Protein AF-A0A356IFC6-F1 (afdb_monomer)

Structure (mmCIF, N/CA/C/O backbone):
data_AF-A0A356IFC6-F1
#
_entry.id   AF-A0A356IFC6-F1
#
loop_
_atom_site.group_PDB
_atom_site.id
_atom_site.type_symbol
_atom_site.label_atom_id
_atom_site.label_alt_id
_atom_site.label_comp_id
_atom_site.label_asym_id
_atom_site.label_entity_id
_atom_site.label_seq_id
_atom_site.pdbx_PDB_ins_code
_atom_site.Cartn_x
_atom_site.Cartn_y
_atom_site.Cartn_z
_atom_site.occupancy
_atom_site.B_iso_or_equiv
_atom_site.auth_seq_id
_atom_site.auth_comp_id
_atom_site.auth_asym_id
_atom_site.auth_atom_id
_atom_site.pdbx_PDB_model_num
ATOM 1 N N . MET A 1 1 ? 46.144 -53.951 -34.931 1.00 40.25 1 MET A N 1
ATOM 2 C CA . MET A 1 1 ? 45.529 -54.025 -33.586 1.00 40.25 1 MET A CA 1
ATOM 3 C C . MET A 1 1 ? 44.036 -53.758 -33.754 1.00 40.25 1 MET A C 1
ATOM 5 O O . MET A 1 1 ? 43.696 -53.019 -34.668 1.00 40.25 1 MET A O 1
ATOM 9 N N . PHE A 1 2 ? 43.171 -54.417 -32.982 1.00 39.31 2 PHE A N 1
ATOM 10 C CA . PHE A 1 2 ? 41.707 -54.356 -33.126 1.00 39.31 2 PHE A CA 1
ATOM 11 C C . PHE A 1 2 ? 41.065 -53.197 -32.345 1.00 39.31 2 PHE A C 1
ATOM 13 O O . PHE A 1 2 ? 41.594 -52.801 -31.311 1.00 39.31 2 PHE A O 1
ATOM 20 N N . GLY A 1 3 ? 39.852 -52.816 -32.768 1.00 32.09 3 GLY A N 1
ATOM 21 C CA . GLY A 1 3 ? 38.806 -52.235 -31.911 1.00 32.09 3 GLY A CA 1
ATOM 22 C C . GLY A 1 3 ? 38.686 -50.704 -31.931 1.00 32.09 3 GLY A C 1
ATOM 23 O O . GLY A 1 3 ? 39.688 -50.011 -32.039 1.00 32.09 3 GLY A O 1
ATOM 24 N N . LEU A 1 4 ? 37.486 -50.123 -31.812 1.00 39.81 4 LEU A N 1
ATOM 25 C CA . LEU A 1 4 ? 36.128 -50.684 -31.944 1.00 39.81 4 LEU A CA 1
ATOM 26 C C . LEU A 1 4 ? 35.145 -49.529 -32.257 1.00 39.81 4 LEU A C 1
ATOM 28 O O . LEU A 1 4 ? 35.456 -48.372 -31.988 1.00 39.81 4 LEU A O 1
ATOM 32 N N . LEU A 1 5 ? 33.964 -49.833 -32.807 1.00 43.62 5 LEU A N 1
ATOM 33 C CA . LEU A 1 5 ? 32.870 -48.865 -32.974 1.00 43.62 5 LEU A CA 1
ATOM 34 C C . LEU A 1 5 ? 32.346 -48.344 -31.625 1.00 43.62 5 LEU A C 1
ATOM 36 O O . LEU A 1 5 ? 32.188 -49.124 -30.688 1.00 43.62 5 LEU A O 1
ATOM 40 N N . ALA A 1 6 ? 31.908 -47.083 -31.621 1.00 43.03 6 ALA A N 1
ATOM 41 C CA . ALA A 1 6 ? 30.734 -46.630 -30.872 1.00 43.03 6 ALA A CA 1
ATOM 42 C C . ALA A 1 6 ? 30.081 -45.430 -31.595 1.00 43.03 6 ALA A C 1
ATOM 44 O O . ALA A 1 6 ? 30.426 -44.274 -31.363 1.00 43.03 6 ALA A O 1
ATOM 45 N N . MET A 1 7 ? 29.158 -45.726 -32.513 1.00 43.69 7 MET A N 1
ATOM 46 C CA . MET A 1 7 ? 28.047 -44.827 -32.860 1.00 43.69 7 MET A CA 1
ATOM 47 C C . MET A 1 7 ? 26.848 -45.203 -31.969 1.00 43.69 7 MET A C 1
ATOM 49 O O . MET A 1 7 ? 26.799 -46.360 -31.554 1.00 43.69 7 MET A O 1
ATOM 53 N N . SER A 1 8 ? 25.932 -44.243 -31.752 1.00 42.94 8 SER A N 1
ATOM 54 C CA . SER A 1 8 ? 24.625 -44.278 -31.037 1.00 42.94 8 SER A CA 1
ATOM 55 C C . SER A 1 8 ? 24.595 -43.326 -29.829 1.00 42.94 8 SER A C 1
ATOM 57 O O . SER A 1 8 ? 25.584 -43.261 -29.111 1.00 42.94 8 SER A O 1
ATOM 59 N N . GLU A 1 9 ? 23.538 -42.577 -29.475 1.00 42.84 9 GLU A N 1
ATOM 60 C CA . GLU A 1 9 ? 22.202 -42.218 -30.030 1.00 42.84 9 GLU A CA 1
ATOM 61 C C . GLU A 1 9 ? 21.682 -41.034 -29.145 1.00 42.84 9 GLU A C 1
ATOM 63 O O . GLU A 1 9 ? 22.113 -40.938 -27.999 1.00 42.84 9 GLU A O 1
ATOM 68 N N . ALA A 1 10 ? 20.779 -40.103 -29.502 1.00 40.06 10 ALA A N 1
ATOM 69 C CA . ALA A 1 10 ? 20.127 -39.679 -30.754 1.00 40.06 10 ALA A CA 1
ATOM 70 C C . ALA A 1 10 ? 19.397 -38.310 -30.521 1.00 40.06 10 ALA A C 1
ATOM 72 O O . ALA A 1 10 ? 19.597 -37.693 -29.480 1.00 40.06 10 ALA A O 1
ATOM 73 N N . LEU A 1 11 ? 18.510 -37.899 -31.450 1.00 38.44 11 LEU A N 1
ATOM 74 C CA . LEU A 1 11 ? 17.605 -36.718 -31.449 1.00 38.44 11 LEU A CA 1
ATOM 75 C C . LEU A 1 11 ? 18.303 -35.343 -31.624 1.00 38.44 11 LEU A C 1
ATOM 77 O O . LEU A 1 11 ? 19.151 -34.967 -30.831 1.00 38.44 11 LEU A O 1
ATOM 81 N N . SER A 1 12 ? 18.069 -34.543 -32.675 1.00 42.16 12 SER A N 1
ATOM 82 C CA . SER A 1 12 ? 16.839 -34.167 -33.414 1.00 42.16 12 SER A CA 1
ATOM 83 C C . SER A 1 12 ? 15.952 -33.120 -32.724 1.00 42.16 12 SER A C 1
ATOM 85 O O . SER A 1 12 ? 14.897 -33.451 -32.191 1.00 42.16 12 SER A O 1
ATOM 87 N N . ALA A 1 13 ? 16.345 -31.851 -32.851 1.00 43.69 13 ALA A N 1
ATOM 88 C CA . ALA A 1 13 ? 15.469 -30.714 -33.167 1.00 43.69 13 ALA A CA 1
ATOM 89 C C . ALA A 1 13 ? 16.380 -29.655 -33.834 1.00 43.69 13 ALA A C 1
ATOM 91 O O . ALA A 1 13 ? 17.340 -29.220 -33.206 1.00 43.69 13 ALA A O 1
ATOM 92 N N . GLN A 1 14 ? 16.364 -29.465 -35.155 1.00 38.44 14 GLN A N 1
ATOM 93 C CA . GLN A 1 14 ? 15.307 -28.890 -36.001 1.00 38.44 14 GLN A CA 1
ATOM 94 C C . GLN A 1 14 ? 15.368 -27.357 -36.018 1.00 38.44 14 GLN A C 1
ATOM 96 O O . GLN A 1 14 ? 15.561 -26.723 -34.986 1.00 38.44 14 GLN A O 1
ATOM 101 N N . ASP A 1 15 ? 15.282 -26.813 -37.230 1.00 45.06 15 ASP A N 1
ATOM 102 C CA . ASP A 1 15 ? 15.458 -25.412 -37.590 1.00 45.06 15 ASP A CA 1
ATOM 103 C C . ASP A 1 15 ? 14.684 -24.432 -36.700 1.00 45.06 15 ASP A C 1
ATOM 105 O O . ASP A 1 15 ? 13.469 -24.549 -36.558 1.00 45.06 15 ASP A O 1
ATOM 109 N N . ASP A 1 16 ? 15.381 -23.395 -36.234 1.00 40.78 16 ASP A N 1
ATOM 110 C CA . ASP A 1 16 ? 14.826 -22.041 -36.251 1.00 40.78 16 ASP A CA 1
ATOM 111 C C . ASP A 1 16 ? 15.964 -21.032 -36.481 1.00 40.78 16 ASP A C 1
ATOM 113 O O . ASP A 1 16 ? 16.712 -20.635 -35.581 1.00 40.78 16 ASP A O 1
ATOM 117 N N . VAL A 1 17 ? 16.152 -20.694 -37.756 1.00 46.16 17 VAL A N 1
ATOM 118 C CA . VAL A 1 17 ? 16.977 -19.568 -38.207 1.00 46.16 17 VAL A CA 1
ATOM 119 C C . VAL A 1 17 ? 16.156 -18.282 -38.019 1.00 46.16 17 VAL A C 1
ATOM 121 O O . VAL A 1 17 ? 14.937 -18.310 -38.105 1.00 46.16 17 VAL A O 1
ATOM 124 N N . ASP A 1 18 ? 16.827 -17.148 -37.802 1.00 40.41 18 ASP A N 1
ATOM 125 C CA . ASP A 1 18 ? 16.231 -15.801 -37.735 1.00 40.41 18 ASP A CA 1
ATOM 126 C C . ASP A 1 18 ? 15.378 -15.429 -36.506 1.00 40.41 18 ASP A C 1
ATOM 128 O O . ASP A 1 18 ? 14.278 -14.894 -36.618 1.00 40.41 18 ASP A O 1
ATOM 132 N N . VAL A 1 19 ? 16.011 -15.440 -35.325 1.00 39.50 19 VAL A N 1
ATOM 133 C CA . VAL A 1 19 ? 15.877 -14.284 -34.410 1.00 39.50 19 VAL A CA 1
ATOM 134 C C . VAL A 1 19 ? 17.254 -13.806 -33.929 1.00 39.50 19 VAL A C 1
ATOM 136 O O . VAL A 1 19 ? 17.633 -13.956 -32.767 1.00 39.50 19 VAL A O 1
ATOM 139 N N . LEU A 1 20 ? 17.992 -13.136 -34.823 1.00 39.44 20 LEU A N 1
ATOM 140 C CA . LEU A 1 20 ? 19.135 -12.271 -34.485 1.00 39.44 20 LEU A CA 1
ATOM 141 C C . LEU A 1 20 ? 18.675 -10.973 -33.779 1.00 39.44 20 LEU A C 1
ATOM 143 O O . LEU A 1 20 ? 19.056 -9.864 -34.151 1.00 39.44 20 LEU A O 1
ATOM 147 N N . VAL A 1 21 ? 17.859 -11.090 -32.726 1.00 42.16 21 VAL A N 1
ATOM 148 C CA . VAL A 1 21 ? 17.600 -9.967 -31.816 1.00 42.16 21 VAL A CA 1
ATOM 149 C C . VAL A 1 21 ? 18.763 -9.888 -30.840 1.00 42.16 21 VAL A C 1
ATOM 151 O O . VAL A 1 21 ? 18.901 -10.708 -29.933 1.00 42.16 21 VAL A O 1
ATOM 154 N N . SER A 1 22 ? 19.595 -8.872 -31.062 1.00 39.62 22 SER A N 1
ATOM 155 C CA . SER A 1 22 ? 20.720 -8.460 -30.226 1.00 39.62 22 SER A CA 1
ATOM 156 C C . SER A 1 22 ? 20.313 -8.294 -28.755 1.00 39.62 22 SER A C 1
ATOM 158 O O . SER A 1 22 ? 19.975 -7.197 -28.308 1.00 39.62 22 SER A O 1
ATOM 160 N N . ARG A 1 23 ? 20.390 -9.378 -27.975 1.00 44.03 23 ARG A N 1
ATOM 161 C CA . ARG A 1 23 ? 20.318 -9.329 -26.512 1.00 44.03 23 ARG A CA 1
ATOM 162 C C . ARG A 1 23 ? 21.634 -8.773 -25.981 1.00 44.03 23 ARG A C 1
ATOM 164 O O . ARG A 1 23 ? 22.542 -9.525 -25.632 1.00 44.03 23 ARG A O 1
ATOM 171 N N . SER A 1 24 ? 21.733 -7.449 -25.939 1.00 41.84 24 SER A N 1
ATOM 172 C CA . SER A 1 24 ? 22.817 -6.755 -25.250 1.00 41.84 24 SER A CA 1
ATOM 173 C C . SER A 1 24 ? 22.866 -7.230 -23.789 1.00 41.84 24 SER A C 1
ATOM 175 O O . SER A 1 24 ? 21.841 -7.146 -23.103 1.00 41.84 24 SER A O 1
ATOM 177 N N . PRO A 1 25 ? 24.009 -7.730 -23.282 1.00 41.16 25 PRO A N 1
ATOM 178 C CA . PRO A 1 25 ? 24.125 -8.117 -21.881 1.00 41.16 25 PRO A CA 1
ATOM 179 C C . PRO A 1 25 ? 24.064 -6.853 -21.014 1.00 41.16 25 PRO A C 1
ATOM 181 O O . PRO A 1 25 ? 25.044 -6.121 -20.908 1.00 41.16 25 PRO A O 1
ATOM 184 N N . GLY A 1 26 ? 22.894 -6.569 -20.437 1.00 42.84 26 GLY A N 1
ATOM 185 C CA . GLY A 1 26 ? 22.687 -5.385 -19.597 1.00 42.84 26 GLY A CA 1
ATOM 186 C C . GLY A 1 26 ? 21.252 -4.866 -19.491 1.00 42.84 26 GLY A C 1
ATOM 187 O O . GLY A 1 26 ? 20.982 -4.086 -18.585 1.00 42.84 26 GLY A O 1
ATOM 188 N N . GLN A 1 27 ? 20.317 -5.291 -20.351 1.00 45.03 27 GLN A N 1
ATOM 189 C CA . GLN A 1 27 ? 18.921 -4.847 -20.240 1.00 45.03 27 GLN A CA 1
ATOM 190 C C . GLN A 1 27 ? 18.149 -5.682 -19.207 1.00 45.03 27 GLN A C 1
ATOM 192 O O . GLN A 1 27 ? 17.334 -6.540 -19.548 1.00 45.03 27 GLN A O 1
ATOM 197 N N . LEU A 1 28 ? 18.422 -5.411 -17.926 1.00 56.81 28 LEU A N 1
ATOM 198 C CA . LEU A 1 28 ? 17.454 -5.674 -16.864 1.00 56.81 28 LEU A CA 1
ATOM 199 C C . LEU A 1 28 ? 16.163 -4.928 -17.230 1.00 56.81 28 LEU A C 1
ATOM 201 O O . LEU A 1 28 ? 16.208 -3.757 -17.612 1.00 56.81 28 LEU A O 1
ATOM 205 N N . SER A 1 29 ? 15.020 -5.611 -17.171 1.00 70.12 29 SER A N 1
ATOM 206 C CA . SER A 1 29 ? 13.731 -4.940 -17.323 1.00 70.12 29 SER A CA 1
ATOM 207 C C . SER A 1 29 ? 13.520 -4.104 -16.072 1.00 70.12 29 SER A C 1
ATOM 209 O O . SER A 1 29 ? 13.308 -4.682 -15.012 1.00 70.12 29 SER A O 1
ATOM 211 N N . ALA A 1 30 ? 13.595 -2.780 -16.194 1.00 85.38 30 ALA A N 1
ATOM 212 C CA . ALA A 1 30 ? 13.269 -1.900 -15.083 1.00 85.38 30 ALA A CA 1
ATOM 213 C C . ALA A 1 30 ? 11.791 -2.090 -14.713 1.00 85.38 30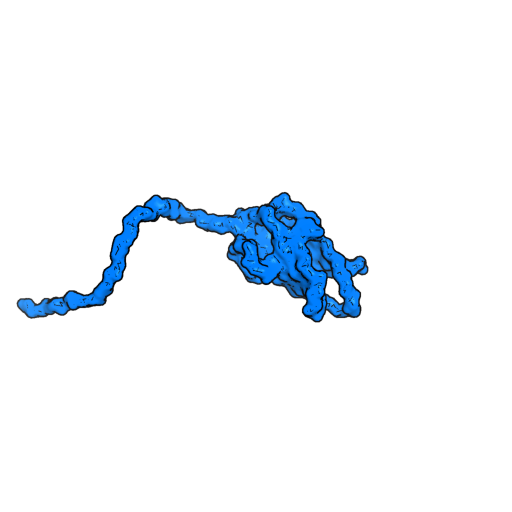 ALA A C 1
ATOM 215 O O . ALA A 1 30 ? 10.930 -2.062 -15.598 1.00 85.38 30 ALA A O 1
ATOM 216 N N . LEU A 1 31 ? 11.514 -2.328 -13.433 1.00 89.31 31 LEU A N 1
ATOM 217 C CA . LEU A 1 31 ? 10.174 -2.540 -12.882 1.00 89.31 31 LEU A CA 1
ATOM 218 C C . LEU A 1 31 ? 10.041 -1.731 -11.573 1.00 89.31 31 LEU A C 1
ATOM 220 O O . LEU A 1 31 ? 11.059 -1.340 -10.995 1.00 89.31 31 LEU A O 1
ATOM 224 N N . PRO A 1 32 ? 8.821 -1.397 -11.123 1.00 91.38 32 PRO A N 1
ATOM 225 C CA . PRO A 1 32 ? 8.612 -0.880 -9.772 1.00 91.38 32 PRO A CA 1
ATOM 226 C C . PRO A 1 32 ? 8.896 -1.971 -8.721 1.00 91.38 32 PRO A C 1
ATOM 228 O O . PRO A 1 32 ? 8.940 -3.153 -9.050 1.00 91.38 32 PRO A O 1
ATOM 231 N N . ASP A 1 33 ? 9.073 -1.578 -7.461 1.00 90.94 33 ASP A N 1
ATOM 232 C CA . ASP A 1 33 ? 9.131 -2.494 -6.308 1.00 90.94 33 ASP A CA 1
ATOM 233 C C . ASP A 1 33 ? 8.366 -1.865 -5.142 1.00 90.94 33 ASP A C 1
ATOM 235 O O . ASP A 1 33 ? 8.875 -0.979 -4.452 1.00 90.94 33 ASP A O 1
ATOM 239 N N . LEU A 1 34 ? 7.102 -2.225 -4.973 1.00 90.06 34 LEU A N 1
ATOM 240 C CA . LEU A 1 34 ? 6.210 -1.632 -3.996 1.00 90.06 34 LEU A CA 1
ATOM 241 C C . LEU A 1 34 ? 6.368 -2.327 -2.650 1.00 90.06 34 LEU A C 1
ATOM 243 O O . LEU A 1 34 ? 6.268 -3.541 -2.510 1.00 90.06 34 LEU A O 1
ATOM 247 N N . ALA A 1 35 ? 6.567 -1.528 -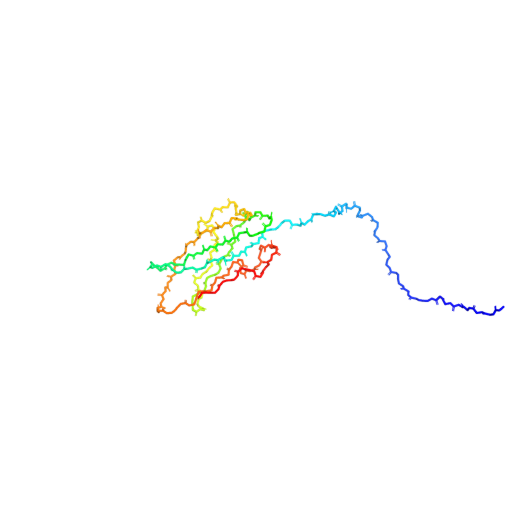1.609 1.00 89.06 35 ALA A N 1
ATOM 248 C CA . ALA A 1 35 ? 6.634 -2.041 -0.250 1.00 89.06 35 ALA A CA 1
ATOM 249 C C . ALA A 1 35 ? 5.864 -1.142 0.708 1.00 89.06 35 ALA A C 1
ATOM 251 O O . ALA A 1 35 ? 5.905 0.087 0.612 1.00 89.06 35 ALA A O 1
ATOM 252 N N . VAL A 1 36 ? 5.187 -1.758 1.674 1.00 89.94 36 VAL A N 1
ATOM 253 C CA . VAL A 1 36 ? 4.581 -1.030 2.790 1.00 89.94 36 VAL A CA 1
ATOM 254 C C . VAL A 1 36 ? 5.664 -0.802 3.842 1.00 89.94 36 VAL A C 1
ATOM 256 O O . VAL A 1 36 ? 5.980 -1.684 4.636 1.00 89.94 36 VAL A O 1
ATOM 259 N N . GLN A 1 37 ? 6.248 0.395 3.841 1.00 89.50 37 GLN A N 1
ATOM 260 C CA . GLN A 1 37 ? 7.320 0.779 4.760 1.00 89.50 37 GLN A CA 1
ATOM 261 C C . GLN A 1 37 ? 6.814 0.946 6.198 1.00 89.50 37 GLN A C 1
ATOM 263 O O . GLN A 1 37 ? 7.494 0.560 7.149 1.00 89.50 37 GLN A O 1
ATOM 268 N N . GLN A 1 38 ? 5.629 1.540 6.367 1.00 88.62 38 GLN A N 1
ATOM 269 C CA . GLN A 1 38 ? 5.051 1.785 7.684 1.00 88.62 38 GLN A CA 1
ATOM 270 C C . GLN A 1 38 ? 3.522 1.799 7.635 1.00 88.62 38 GLN A C 1
ATOM 272 O O . GLN A 1 38 ? 2.914 2.410 6.757 1.00 88.62 38 GLN A O 1
ATOM 277 N N . VAL A 1 39 ? 2.910 1.205 8.658 1.00 89.06 39 VAL A N 1
ATOM 278 C CA . VAL A 1 39 ? 1.490 1.355 8.993 1.00 89.06 39 VAL A CA 1
ATOM 279 C C . VAL A 1 39 ? 1.403 1.952 10.392 1.00 89.06 39 VAL A C 1
ATOM 281 O O . VAL A 1 39 ? 2.052 1.468 11.319 1.00 89.06 39 VAL A O 1
ATOM 284 N N . ARG A 1 40 ? 0.620 3.019 10.566 1.00 87.50 40 ARG A N 1
ATOM 285 C CA . ARG A 1 40 ? 0.369 3.626 11.881 1.00 87.50 40 ARG A CA 1
ATOM 286 C C . ARG A 1 40 ? -1.099 3.988 12.048 1.00 87.50 40 ARG A C 1
ATOM 288 O O . ARG A 1 40 ? -1.732 4.471 11.113 1.00 87.50 40 ARG A O 1
ATOM 295 N N . LEU A 1 41 ? -1.619 3.794 13.255 1.00 84.94 41 LEU A N 1
ATOM 296 C CA . LEU A 1 41 ? -2.925 4.314 13.639 1.00 84.94 41 LEU A CA 1
ATOM 297 C C . LEU A 1 41 ? -2.759 5.719 14.223 1.00 84.94 41 LEU A C 1
ATOM 299 O O . LEU A 1 41 ? -1.911 5.913 15.095 1.00 84.94 41 LEU A O 1
ATOM 303 N N . ASP A 1 42 ? -3.560 6.683 13.779 1.00 83.06 42 ASP A N 1
ATOM 304 C CA . ASP A 1 42 ? -3.593 8.010 14.395 1.00 83.06 42 ASP A CA 1
ATOM 305 C C . ASP A 1 42 ? -4.654 8.112 15.519 1.00 83.06 42 ASP A C 1
ATOM 307 O O . ASP A 1 42 ? -5.538 7.252 15.634 1.00 83.06 42 ASP A O 1
ATOM 311 N N . PRO A 1 43 ? -4.590 9.149 16.380 1.00 79.75 43 PRO A N 1
ATOM 312 C CA . PRO A 1 43 ? -5.555 9.331 17.469 1.00 79.75 43 PRO A CA 1
ATOM 313 C C . PRO A 1 43 ? -6.991 9.634 17.011 1.00 79.75 43 PRO A C 1
ATOM 315 O O . PRO A 1 43 ? -7.914 9.539 17.818 1.00 79.75 43 PRO A O 1
ATOM 318 N N . GLU A 1 44 ? -7.191 10.012 15.746 1.00 82.69 44 GLU A N 1
ATOM 319 C CA . GLU A 1 44 ? -8.491 10.372 15.166 1.00 82.69 44 GLU A CA 1
ATOM 320 C C . GLU A 1 44 ? -9.225 9.156 14.562 1.00 82.69 44 GLU A C 1
ATOM 322 O O . GLU A 1 44 ? -10.383 9.270 14.148 1.00 82.69 44 GLU A O 1
ATOM 327 N N . GLY A 1 45 ? -8.578 7.983 14.539 1.00 80.19 45 GLY A N 1
ATOM 328 C CA . GLY A 1 45 ? -9.140 6.734 14.022 1.00 80.19 45 GLY A CA 1
ATOM 329 C C . GLY A 1 45 ? -8.873 6.495 12.535 1.00 80.19 45 GLY A C 1
ATOM 330 O O . GLY A 1 45 ? -9.65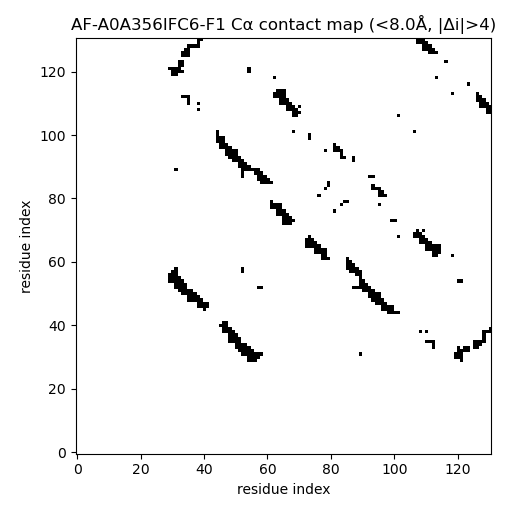5 5.812 11.873 1.00 80.19 45 GLY A O 1
ATOM 331 N N . PHE A 1 46 ? -7.789 7.047 11.995 1.00 86.00 46 PHE A N 1
ATOM 332 C CA . PHE A 1 46 ? -7.319 6.737 10.649 1.00 86.00 46 PHE A CA 1
ATOM 333 C C . PHE A 1 46 ? -6.116 5.795 10.686 1.00 86.00 46 PHE A C 1
ATOM 335 O O . PHE A 1 46 ? -5.305 5.818 11.614 1.00 86.00 46 PHE A O 1
ATOM 342 N N . VAL A 1 47 ? -5.974 5.008 9.625 1.00 88.38 47 VAL A N 1
ATOM 343 C CA . VAL A 1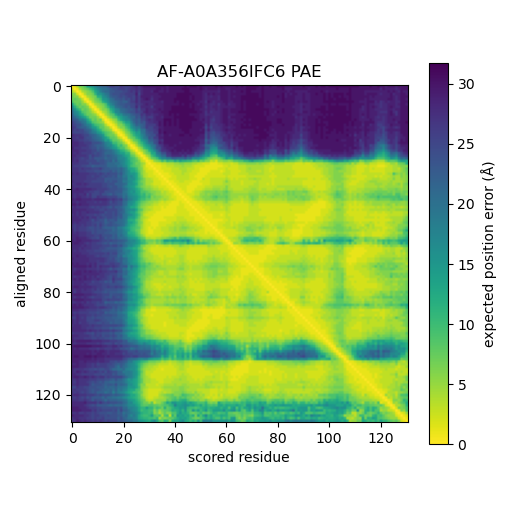 47 ? -4.722 4.334 9.286 1.00 88.38 47 VAL A CA 1
ATOM 344 C C . VAL A 1 47 ? -3.961 5.244 8.328 1.00 88.38 47 VAL A C 1
ATOM 346 O O . VAL A 1 47 ? -4.505 5.678 7.310 1.00 88.38 47 VAL A O 1
ATOM 349 N N . VAL A 1 48 ? -2.706 5.536 8.662 1.00 90.44 48 VAL A N 1
ATOM 350 C CA . VAL A 1 48 ? -1.754 6.193 7.765 1.00 90.44 48 VAL A CA 1
ATOM 351 C C . VAL A 1 48 ? -0.740 5.157 7.299 1.00 90.44 48 VAL A C 1
ATOM 353 O O . VAL A 1 48 ? -0.177 4.414 8.109 1.00 90.44 48 VAL A O 1
ATOM 356 N N . LEU A 1 49 ? -0.539 5.113 5.989 1.00 91.38 49 LEU A N 1
ATOM 357 C CA . LEU A 1 49 ? 0.296 4.164 5.270 1.00 91.38 49 LEU A CA 1
ATOM 358 C C . LEU A 1 49 ? 1.445 4.922 4.615 1.00 91.38 49 LEU A C 1
ATOM 360 O O . LEU A 1 49 ? 1.231 5.995 4.054 1.00 91.38 49 LEU A O 1
ATOM 364 N N . GLN A 1 50 ? 2.639 4.345 4.641 1.00 92.88 50 GLN A N 1
ATOM 365 C CA . GLN A 1 50 ? 3.758 4.774 3.810 1.00 92.88 50 GLN A CA 1
ATOM 366 C C . GLN A 1 50 ? 4.094 3.648 2.840 1.00 92.88 50 GLN A C 1
ATOM 368 O O . GLN A 1 50 ? 4.483 2.559 3.268 1.00 92.88 50 GLN A O 1
ATOM 373 N N . VAL A 1 51 ? 3.913 3.911 1.547 1.00 92.31 51 VAL A N 1
ATOM 374 C CA . VAL A 1 51 ? 4.209 2.976 0.456 1.00 92.31 51 VAL A CA 1
ATOM 375 C C . VAL A 1 51 ? 5.398 3.516 -0.328 1.00 92.31 51 VAL A C 1
ATOM 377 O O . VAL A 1 51 ? 5.365 4.647 -0.808 1.00 92.31 51 VAL A O 1
ATOM 380 N N . THR A 1 52 ? 6.462 2.729 -0.436 1.00 92.50 52 THR A N 1
ATOM 381 C CA . THR A 1 52 ? 7.663 3.060 -1.215 1.00 92.50 52 THR A CA 1
ATOM 382 C C . THR A 1 52 ? 7.645 2.391 -2.573 1.00 92.50 52 THR A C 1
ATOM 384 O O . THR A 1 52 ? 7.178 1.262 -2.662 1.00 92.50 52 THR A O 1
ATOM 387 N N . ASN A 1 53 ? 8.261 3.023 -3.573 1.00 93.88 53 ASN A N 1
ATOM 388 C CA . ASN A 1 53 ? 8.756 2.330 -4.763 1.00 93.88 53 ASN A CA 1
ATOM 389 C C . ASN A 1 53 ? 10.287 2.178 -4.662 1.00 93.88 53 ASN A C 1
ATOM 391 O O . ASN A 1 53 ? 11.017 3.146 -4.858 1.00 93.88 53 ASN A O 1
ATOM 395 N N . GLY A 1 54 ? 10.778 0.991 -4.310 1.00 91.00 54 GLY A N 1
ATOM 396 C CA . GLY A 1 54 ? 12.204 0.659 -4.215 1.00 91.00 54 GLY A CA 1
ATOM 397 C C . GLY A 1 54 ? 12.861 0.236 -5.536 1.00 91.00 54 GLY A C 1
ATOM 398 O O . GLY A 1 54 ? 14.082 0.086 -5.568 1.00 91.00 54 GLY A O 1
ATOM 399 N N . GLY A 1 55 ? 12.071 0.046 -6.598 1.00 90.31 55 GLY A N 1
ATOM 400 C CA . GLY A 1 55 ? 12.505 -0.543 -7.864 1.00 90.31 55 GLY A CA 1
ATOM 401 C C . GLY A 1 55 ? 13.176 0.462 -8.792 1.00 90.31 55 GLY A C 1
ATOM 402 O O . GLY A 1 55 ? 13.363 1.632 -8.453 1.00 90.31 55 GLY A O 1
ATOM 403 N N . THR A 1 56 ? 13.539 0.018 -9.994 1.00 91.88 56 THR A N 1
ATOM 404 C CA . THR A 1 56 ? 14.256 0.852 -10.971 1.00 91.88 56 THR A CA 1
ATOM 405 C C . THR A 1 56 ? 13.361 1.546 -12.005 1.00 91.88 56 THR A C 1
ATOM 407 O O . THR A 1 56 ? 13.854 2.406 -12.738 1.00 91.88 56 THR A O 1
ATOM 410 N N . ALA A 1 57 ? 12.055 1.250 -12.049 1.00 91.69 57 ALA A N 1
ATOM 411 C CA . ALA A 1 57 ? 11.067 1.986 -12.852 1.00 91.69 57 ALA A CA 1
ATOM 412 C C . ALA A 1 57 ? 10.039 2.738 -11.993 1.00 91.69 57 ALA A C 1
ATOM 414 O O . ALA A 1 57 ? 9.766 2.377 -10.851 1.00 91.69 57 ALA A O 1
ATOM 415 N N . ALA A 1 58 ? 9.445 3.789 -12.562 1.00 91.62 58 ALA A N 1
ATOM 416 C CA . ALA A 1 58 ? 8.346 4.516 -11.936 1.00 91.62 58 ALA A CA 1
ATOM 417 C C . ALA A 1 58 ? 7.035 3.715 -11.991 1.00 91.62 58 ALA A C 1
ATOM 419 O O . ALA A 1 58 ? 6.792 2.958 -12.932 1.00 91.62 58 ALA A O 1
ATOM 420 N N . LEU A 1 59 ? 6.174 3.918 -10.995 1.00 90.88 59 LEU A N 1
ATOM 421 C CA . LEU A 1 59 ? 4.814 3.395 -10.992 1.00 90.88 59 LEU A CA 1
ATOM 422 C C . LEU A 1 59 ? 3.861 4.443 -11.594 1.00 90.88 59 LEU A C 1
ATOM 424 O O . LEU A 1 59 ? 3.459 5.385 -10.909 1.00 90.88 59 LEU A O 1
ATOM 428 N N . ASP A 1 60 ? 3.486 4.257 -12.862 1.00 85.56 60 ASP A N 1
ATOM 429 C CA . ASP A 1 60 ? 2.536 5.125 -13.583 1.00 85.56 60 ASP A CA 1
ATOM 430 C C . ASP A 1 60 ? 1.054 4.778 -13.326 1.00 85.56 60 ASP A C 1
ATOM 432 O O . ASP A 1 60 ? 0.167 5.589 -13.596 1.00 85.56 60 ASP A O 1
ATOM 436 N N . VAL A 1 61 ? 0.765 3.573 -12.817 1.00 76.50 61 VAL A N 1
ATOM 437 C CA . VAL A 1 61 ? -0.598 3.093 -12.523 1.00 76.50 61 VAL A CA 1
ATOM 438 C C . VAL A 1 61 ? -0.867 3.074 -11.024 1.00 76.50 61 VAL A C 1
ATOM 440 O O . VAL A 1 61 ? -0.011 2.696 -10.236 1.00 76.50 61 VAL A O 1
ATOM 443 N N . SER A 1 62 ? -2.072 3.451 -10.605 1.00 84.94 62 SER A N 1
ATOM 444 C CA . SER A 1 62 ? -2.404 3.463 -9.179 1.00 84.94 62 SER A CA 1
ATOM 445 C C . SER A 1 62 ? -2.576 2.039 -8.641 1.00 84.94 62 SER A C 1
ATOM 447 O O . SER A 1 62 ? -3.499 1.335 -9.053 1.00 84.94 62 SER A O 1
ATOM 449 N N . ALA A 1 63 ? -1.692 1.613 -7.735 1.00 88.94 63 ALA A N 1
ATOM 450 C CA . ALA A 1 63 ? -1.780 0.302 -7.096 1.00 88.94 63 ALA A CA 1
ATOM 451 C C . ALA A 1 63 ? -3.011 0.209 -6.184 1.00 88.94 63 ALA A C 1
ATOM 453 O O . ALA A 1 63 ? -3.356 1.173 -5.495 1.00 88.94 63 ALA A O 1
ATOM 454 N N . GLU A 1 64 ? -3.656 -0.959 -6.165 1.00 93.19 64 GLU A N 1
ATOM 455 C CA . GLU A 1 64 ? -4.723 -1.264 -5.210 1.00 93.19 64 GLU A CA 1
ATOM 456 C C . GLU A 1 64 ? -4.127 -1.595 -3.831 1.00 93.19 64 GLU A C 1
ATOM 458 O O . GLU A 1 64 ? -3.009 -2.087 -3.718 1.00 93.19 64 GLU A O 1
ATOM 463 N N . ILE A 1 65 ? -4.871 -1.312 -2.769 1.00 92.12 65 ILE A N 1
ATOM 464 C CA . ILE A 1 65 ? -4.519 -1.560 -1.376 1.00 92.12 65 ILE A CA 1
ATOM 465 C C . ILE A 1 65 ? -5.716 -2.233 -0.713 1.00 92.12 65 ILE A C 1
ATOM 467 O O . ILE A 1 65 ? -6.808 -1.666 -0.691 1.00 92.12 65 ILE A O 1
ATOM 471 N N . SER A 1 66 ? -5.503 -3.413 -0.136 1.00 92.31 66 SER A N 1
ATOM 472 C CA . SER A 1 66 ? -6.455 -4.083 0.752 1.00 92.31 66 SER A CA 1
ATOM 473 C C . SER A 1 66 ? -6.094 -3.806 2.210 1.00 92.31 66 SER A C 1
ATOM 475 O O . SER A 1 66 ? -4.923 -3.911 2.592 1.00 92.31 66 SER A O 1
ATOM 477 N N . LEU A 1 67 ? -7.090 -3.465 3.030 1.00 90.06 67 LEU A N 1
ATOM 478 C CA . LEU A 1 67 ? -6.913 -3.142 4.445 1.00 90.06 67 LEU A CA 1
ATOM 479 C C . LEU A 1 67 ? -7.798 -4.034 5.315 1.00 90.06 67 LEU A C 1
ATOM 481 O O . LEU A 1 67 ? -9.021 -3.979 5.227 1.00 90.06 67 LEU A O 1
ATOM 485 N N . LEU A 1 68 ? -7.187 -4.805 6.212 1.00 88.25 68 LEU A N 1
ATOM 486 C CA . LEU A 1 68 ? -7.895 -5.620 7.195 1.00 88.25 68 LEU A CA 1
ATOM 487 C C . LEU A 1 68 ? -7.561 -5.134 8.608 1.00 88.25 68 LEU A C 1
ATOM 489 O O . LEU A 1 68 ? -6.402 -4.877 8.935 1.00 88.25 68 LEU A O 1
ATOM 493 N N . VAL A 1 69 ? -8.576 -5.058 9.467 1.00 85.19 69 VAL A N 1
ATOM 494 C CA . VAL A 1 69 ? -8.430 -4.740 10.894 1.00 85.19 69 VAL A CA 1
ATOM 495 C C . VAL A 1 69 ? -9.046 -5.871 11.706 1.00 85.19 69 VAL A C 1
ATOM 497 O O . VAL A 1 69 ? -10.200 -6.234 11.498 1.00 85.19 69 VAL A O 1
ATOM 500 N N . ASP A 1 70 ? -8.253 -6.484 12.584 1.00 84.25 70 ASP A N 1
ATOM 501 C CA . ASP A 1 70 ? -8.613 -7.673 13.375 1.00 84.25 70 ASP A CA 1
ATOM 502 C C . ASP A 1 70 ? -9.125 -8.859 12.533 1.00 84.25 70 ASP A C 1
ATOM 504 O O . ASP A 1 70 ? -9.886 -9.704 13.000 1.00 84.25 70 ASP A O 1
ATOM 508 N N . GLY A 1 71 ? -8.675 -8.931 11.275 1.00 84.50 71 GLY A N 1
ATOM 509 C CA . GLY A 1 71 ? -9.106 -9.925 10.287 1.00 84.50 71 GLY A CA 1
ATOM 510 C C . GLY A 1 71 ? -10.392 -9.567 9.532 1.00 84.50 71 GLY A C 1
ATOM 511 O O . GLY A 1 71 ? -10.773 -10.308 8.630 1.00 84.50 71 GLY A O 1
ATOM 512 N N . TYR A 1 72 ? -11.039 -8.441 9.848 1.00 85.31 72 TYR A N 1
ATOM 513 C CA . TYR A 1 72 ? -12.194 -7.927 9.112 1.00 85.31 72 TYR A CA 1
ATOM 514 C C . TYR A 1 72 ? -11.748 -6.972 8.006 1.00 85.31 72 TYR A C 1
ATOM 516 O O . TYR A 1 72 ? -11.093 -5.961 8.275 1.00 85.31 72 TYR A O 1
ATOM 524 N N . ASP A 1 73 ? -12.146 -7.276 6.773 1.00 87.31 73 ASP A N 1
ATOM 525 C CA . ASP A 1 73 ? -11.950 -6.409 5.610 1.00 87.31 73 ASP A CA 1
ATOM 526 C C . ASP A 1 73 ? -12.603 -5.032 5.835 1.00 87.31 73 ASP A C 1
ATOM 528 O O . ASP A 1 73 ? -13.775 -4.936 6.207 1.00 87.31 73 ASP A O 1
ATOM 532 N N . GLN A 1 74 ? -11.816 -3.971 5.656 1.00 86.94 74 GLN A N 1
ATOM 533 C CA . GLN A 1 74 ? -12.249 -2.572 5.718 1.00 86.94 74 GLN A CA 1
ATOM 534 C C . GLN A 1 74 ? -12.508 -1.986 4.322 1.00 86.94 74 GLN A C 1
ATOM 536 O O . GLN A 1 74 ? -13.026 -0.873 4.217 1.00 86.94 74 GLN A O 1
ATOM 541 N N . GLY A 1 75 ? -12.154 -2.718 3.263 1.00 89.50 75 GLY A N 1
ATOM 542 C CA . GLY A 1 75 ? -12.294 -2.327 1.870 1.00 89.50 75 GLY A CA 1
ATOM 543 C C . GLY A 1 75 ? -10.971 -2.300 1.103 1.00 89.50 75 GLY A C 1
ATOM 544 O O . GLY A 1 75 ? -9.872 -2.397 1.660 1.00 89.50 75 GLY A O 1
ATOM 545 N N . ARG A 1 76 ? -11.117 -2.119 -0.213 1.00 91.88 76 ARG A N 1
ATOM 546 C CA . ARG A 1 76 ? -10.034 -1.885 -1.171 1.00 91.88 76 ARG A CA 1
ATOM 547 C C . ARG A 1 76 ? -10.056 -0.431 -1.645 1.00 91.88 76 ARG A C 1
ATOM 549 O O . ARG A 1 76 ? -11.131 0.136 -1.841 1.00 91.88 76 ARG A O 1
ATOM 556 N N . PHE A 1 77 ? -8.877 0.147 -1.843 1.00 91.81 77 PHE A N 1
ATOM 557 C CA . PHE A 1 77 ? -8.664 1.532 -2.285 1.00 91.81 77 PHE A CA 1
ATOM 558 C C . PHE A 1 77 ? -7.499 1.568 -3.274 1.00 91.81 77 PHE A C 1
ATOM 560 O O . PHE A 1 77 ? -6.610 0.732 -3.162 1.00 91.81 77 PHE A O 1
ATOM 567 N N . THR A 1 78 ? -7.422 2.535 -4.185 1.00 92.06 78 THR A N 1
ATOM 568 C CA . THR A 1 78 ? -6.161 2.801 -4.899 1.00 92.06 78 THR A CA 1
ATOM 569 C C . THR A 1 78 ? -5.291 3.802 -4.140 1.00 92.06 78 THR A C 1
ATOM 571 O O . THR A 1 78 ? -5.793 4.614 -3.358 1.00 92.06 78 THR A O 1
ATOM 574 N N . LEU A 1 79 ? -3.979 3.797 -4.396 1.00 90.00 79 LEU A N 1
ATOM 575 C CA . LEU A 1 79 ? -3.056 4.833 -3.910 1.00 90.00 79 LEU A CA 1
ATOM 576 C C . LEU A 1 79 ? -3.577 6.256 -4.201 1.00 90.00 79 LEU A C 1
ATOM 578 O O . LEU A 1 79 ? -3.478 7.142 -3.352 1.00 90.00 79 LEU A O 1
ATOM 582 N N . SER A 1 80 ? -4.181 6.465 -5.373 1.00 90.50 80 SER A N 1
ATOM 583 C CA . SER A 1 80 ? -4.708 7.761 -5.817 1.00 90.50 80 SER A CA 1
ATOM 584 C C . SER A 1 80 ? -6.034 8.134 -5.151 1.00 90.50 80 SER A C 1
ATOM 586 O O . SER A 1 80 ? -6.225 9.311 -4.852 1.00 90.50 80 SER A O 1
ATOM 588 N N . ASP A 1 81 ? -6.910 7.171 -4.834 1.00 89.31 81 ASP A N 1
ATOM 589 C CA . ASP A 1 81 ? -8.115 7.432 -4.018 1.00 89.31 81 ASP A CA 1
ATOM 590 C C . ASP A 1 81 ? -7.748 7.967 -2.626 1.00 89.31 81 ASP A C 1
ATOM 592 O O . ASP A 1 81 ? -8.489 8.750 -2.031 1.00 89.31 81 ASP A O 1
ATOM 596 N N . LEU A 1 82 ? -6.585 7.551 -2.113 1.00 86.44 82 LEU A N 1
ATOM 597 C CA . LEU A 1 82 ? -6.040 7.987 -0.829 1.00 86.44 82 LEU A CA 1
ATOM 598 C C . LEU A 1 82 ? -5.076 9.188 -0.940 1.00 86.44 82 LEU A C 1
ATOM 600 O O . LEU A 1 82 ? -4.459 9.569 0.057 1.00 86.44 82 LEU A O 1
ATOM 604 N N . GLY A 1 83 ? -4.977 9.804 -2.125 1.00 85.19 83 GLY A N 1
ATOM 605 C CA . GLY A 1 83 ? -4.281 11.073 -2.355 1.00 85.19 83 GLY A CA 1
ATOM 606 C C . GLY A 1 83 ? -2.821 10.988 -2.810 1.00 85.19 83 GLY A C 1
ATOM 607 O O . GLY A 1 83 ? -2.165 12.027 -2.846 1.00 85.19 83 GLY A O 1
ATOM 608 N N . ALA A 1 84 ? -2.294 9.812 -3.167 1.00 88.94 84 ALA A N 1
ATOM 609 C CA . ALA A 1 84 ? -0.952 9.719 -3.745 1.00 88.94 84 ALA A CA 1
ATOM 610 C C . ALA A 1 84 ? -0.894 10.353 -5.145 1.00 88.94 84 ALA A C 1
ATOM 612 O O . ALA A 1 84 ? -1.703 10.033 -6.025 1.00 88.94 84 ALA A O 1
ATOM 613 N N . GLU A 1 85 ? 0.111 11.202 -5.365 1.00 87.50 85 GLU A N 1
ATOM 614 C CA . GLU A 1 85 ? 0.463 11.694 -6.695 1.00 87.50 85 GLU A CA 1
ATOM 615 C C . GLU A 1 85 ? 1.072 10.567 -7.545 1.00 87.50 85 GLU A C 1
ATOM 617 O O . GLU A 1 85 ? 1.785 9.699 -7.038 1.00 87.50 85 GLU A O 1
ATOM 622 N N . ALA A 1 86 ? 0.794 10.596 -8.849 1.00 86.50 86 ALA A N 1
ATOM 623 C CA . ALA A 1 86 ? 1.364 9.677 -9.826 1.00 86.50 86 ALA A CA 1
ATOM 624 C C . ALA A 1 86 ? 2.215 10.453 -10.852 1.00 86.50 86 ALA A C 1
ATOM 626 O O . ALA A 1 86 ? 1.830 11.561 -11.241 1.00 86.50 86 ALA A O 1
ATOM 627 N N . PRO A 1 87 ? 3.330 9.881 -11.337 1.00 90.69 87 PRO A N 1
ATOM 628 C CA . PRO A 1 87 ? 3.842 8.550 -11.005 1.00 90.69 87 PRO A CA 1
ATOM 629 C C . PRO A 1 87 ? 4.707 8.526 -9.735 1.00 90.69 87 PRO A C 1
ATOM 631 O O . PRO A 1 87 ? 5.427 9.485 -9.451 1.00 90.69 87 PRO A O 1
ATOM 634 N N . LEU A 1 88 ? 4.702 7.400 -9.012 1.00 91.94 88 LEU A N 1
ATOM 635 C CA . LEU A 1 88 ? 5.598 7.191 -7.868 1.00 91.94 88 LEU A CA 1
ATOM 636 C C . LEU A 1 88 ? 6.977 6.745 -8.382 1.00 91.94 88 LEU A C 1
ATOM 638 O O . LEU A 1 88 ? 7.157 5.606 -8.823 1.00 91.94 88 LEU A O 1
ATOM 642 N N . GLN A 1 89 ? 7.947 7.659 -8.373 1.00 94.31 89 GLN A N 1
ATOM 643 C CA . GLN A 1 89 ? 9.293 7.437 -8.916 1.00 94.31 89 GLN A CA 1
ATOM 644 C C . GLN A 1 89 ? 10.120 6.465 -8.050 1.00 94.31 89 GLN A C 1
ATOM 646 O O . GLN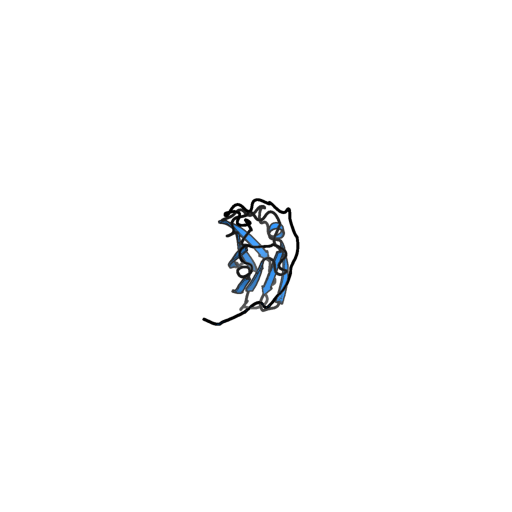 A 1 89 ? 9.862 6.347 -6.849 1.00 94.31 89 GLN A O 1
ATOM 651 N N . PRO A 1 90 ? 11.170 5.835 -8.612 1.00 93.38 90 PRO A N 1
ATOM 652 C CA . PRO A 1 90 ? 12.191 5.119 -7.849 1.00 93.38 90 PRO A CA 1
ATOM 653 C C . PRO A 1 90 ? 12.693 5.899 -6.626 1.00 93.38 90 PRO A C 1
ATOM 655 O O . PRO A 1 90 ? 13.079 7.067 -6.722 1.00 93.38 90 PRO A O 1
ATOM 658 N N . GLY A 1 91 ? 12.689 5.247 -5.466 1.00 91.31 91 GLY A N 1
ATOM 659 C CA . GLY A 1 91 ? 13.091 5.803 -4.174 1.00 91.31 91 GLY A CA 1
ATOM 660 C C . GLY A 1 91 ? 12.081 6.746 -3.508 1.00 91.31 91 GLY A C 1
ATOM 661 O O . GLY A 1 91 ? 12.368 7.237 -2.415 1.00 91.31 91 GLY A O 1
ATOM 662 N N . GLN A 1 92 ? 10.920 7.026 -4.113 1.00 93.56 92 GLN A N 1
ATOM 663 C CA . GLN A 1 92 ? 9.892 7.865 -3.487 1.00 93.56 92 GLN A CA 1
ATOM 664 C C . GLN A 1 92 ? 9.000 7.089 -2.510 1.00 93.56 92 GLN A C 1
ATOM 666 O O . GLN A 1 92 ? 8.829 5.872 -2.605 1.00 93.56 92 GLN A O 1
ATOM 671 N N . VAL A 1 93 ? 8.403 7.842 -1.581 1.00 93.50 93 VAL A N 1
ATOM 672 C CA . VAL A 1 93 ? 7.428 7.376 -0.589 1.00 93.50 93 VAL A CA 1
ATOM 673 C C . VAL A 1 93 ? 6.122 8.140 -0.809 1.00 93.50 93 VAL A C 1
ATOM 675 O O . VAL A 1 93 ? 6.116 9.370 -0.748 1.00 93.50 93 VAL A O 1
ATOM 678 N N . ALA A 1 94 ? 5.017 7.428 -1.007 1.00 92.75 94 ALA A N 1
ATOM 679 C CA . ALA A 1 94 ? 3.673 7.975 -0.882 1.00 92.75 94 ALA A CA 1
ATOM 680 C C . ALA A 1 94 ? 3.191 7.798 0.565 1.00 92.75 94 ALA A C 1
ATOM 682 O O . ALA A 1 94 ? 3.088 6.670 1.050 1.00 92.75 94 ALA A O 1
ATOM 683 N N . GLU A 1 95 ? 2.878 8.898 1.255 1.00 93.12 95 GLU A N 1
ATOM 684 C CA . GLU A 1 95 ? 2.119 8.845 2.508 1.00 93.12 95 GLU A CA 1
ATOM 685 C C . GLU A 1 95 ? 0.631 9.043 2.207 1.00 93.12 95 GLU A C 1
ATOM 687 O O . GLU A 1 95 ? 0.233 10.085 1.690 1.00 93.12 95 GLU A O 1
ATOM 692 N N . VAL A 1 96 ? -0.189 8.046 2.543 1.00 91.81 96 VAL A N 1
ATOM 693 C CA . VAL A 1 96 ? -1.632 8.044 2.275 1.00 91.81 96 VAL A CA 1
ATOM 694 C C . VAL A 1 96 ? -2.436 7.720 3.534 1.00 91.81 96 VAL A C 1
ATOM 696 O O . VAL A 1 96 ? -1.966 7.007 4.422 1.00 91.81 96 VAL A O 1
ATOM 699 N N . LYS A 1 97 ? -3.656 8.258 3.647 1.00 91.00 97 LYS A N 1
ATOM 700 C CA . LYS A 1 97 ? -4.470 8.208 4.876 1.00 91.00 97 LYS A CA 1
ATOM 701 C C . LYS A 1 97 ? -5.893 7.743 4.570 1.00 91.00 97 LYS A C 1
ATOM 703 O O . LYS A 1 97 ? -6.574 8.354 3.756 1.00 91.00 97 LYS A O 1
ATOM 708 N N . THR A 1 98 ? -6.372 6.713 5.271 1.00 89.00 98 THR A N 1
ATOM 709 C CA . THR A 1 98 ? -7.759 6.226 5.159 1.00 89.00 98 THR A CA 1
ATOM 710 C C . THR A 1 98 ? -8.445 6.124 6.521 1.00 89.00 98 THR A C 1
ATOM 712 O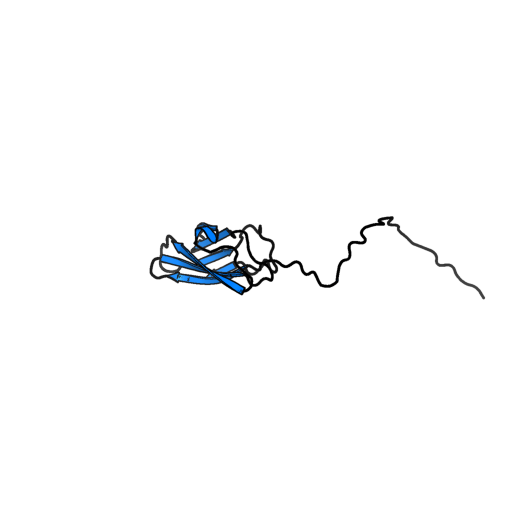 O . THR A 1 98 ? -7.809 5.850 7.542 1.00 89.00 98 THR A O 1
ATOM 715 N N . ARG A 1 99 ? -9.754 6.396 6.563 1.00 85.88 99 ARG A N 1
ATOM 716 C CA . ARG A 1 99 ? -10.563 6.302 7.788 1.00 85.88 99 ARG A CA 1
ATOM 717 C C . ARG A 1 99 ? -11.013 4.858 7.970 1.00 85.88 99 ARG A C 1
ATOM 719 O O . ARG A 1 99 ? -11.603 4.288 7.062 1.00 85.88 99 ARG A O 1
ATOM 726 N N . VAL A 1 100 ? -10.835 4.318 9.171 1.00 78.19 100 VAL A N 1
ATOM 727 C CA . VAL A 1 100 ? -11.298 2.972 9.533 1.00 78.19 100 VAL A CA 1
ATOM 728 C C . VAL A 1 100 ? -12.312 3.021 10.671 1.00 78.19 100 VAL A C 1
ATOM 730 O O . VAL A 1 100 ? -12.264 3.888 11.546 1.00 78.19 100 VAL A O 1
ATOM 733 N N . LEU A 1 101 ? -13.265 2.088 10.655 1.00 69.25 101 LEU A N 1
ATOM 734 C CA . LEU A 1 101 ? -14.311 1.972 11.671 1.00 69.25 101 LEU A CA 1
ATOM 735 C C . LEU A 1 101 ? -13.841 1.035 12.781 1.00 69.25 101 LEU A C 1
ATOM 737 O O . LEU A 1 101 ? -14.057 -0.172 12.757 1.00 69.25 101 LEU A O 1
ATOM 741 N N . LEU A 1 102 ? -13.161 1.617 13.763 1.00 69.75 102 LEU A N 1
ATOM 742 C CA . LEU A 1 102 ? -12.414 0.857 14.755 1.00 69.75 102 LEU A CA 1
ATOM 743 C C . LEU A 1 102 ? -13.234 0.556 16.015 1.00 69.75 102 LEU A C 1
ATOM 745 O O . LEU A 1 102 ? -13.405 1.411 16.889 1.00 69.75 102 LEU A O 1
ATOM 749 N N . THR A 1 103 ? -13.688 -0.687 16.148 1.00 61.81 103 THR A N 1
ATOM 750 C CA . THR A 1 103 ? -14.410 -1.184 17.325 1.00 61.81 103 THR A CA 1
ATOM 751 C C . THR A 1 103 ? -13.448 -1.886 18.296 1.00 61.81 103 THR A C 1
ATOM 753 O O . THR A 1 103 ? -12.768 -2.838 17.945 1.00 61.81 103 THR A O 1
ATOM 756 N N . GLY A 1 104 ? -13.368 -1.424 19.551 1.00 61.56 104 GLY A N 1
ATOM 757 C CA . GLY A 1 104 ? -12.515 -2.046 20.586 1.00 61.56 104 GLY A CA 1
ATOM 758 C C . GLY A 1 104 ? -11.106 -1.445 20.736 1.00 61.56 104 GLY A C 1
ATOM 759 O O . GLY A 1 104 ? -10.794 -0.421 20.129 1.00 61.56 104 GLY A O 1
ATOM 760 N N . GLN A 1 105 ? -10.285 -2.041 21.616 1.00 61.66 105 GLN A N 1
ATOM 761 C CA . GLN A 1 105 ? -9.019 -1.466 22.124 1.00 61.66 105 GLN A 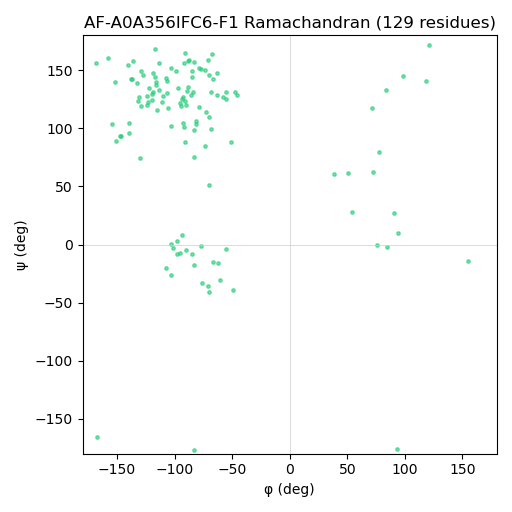CA 1
ATOM 762 C C . GLN A 1 105 ? -7.721 -2.112 21.601 1.00 61.66 105 GLN A C 1
ATOM 764 O O . GLN A 1 105 ? -6.673 -1.480 21.683 1.00 61.66 105 GLN A O 1
ATOM 769 N N . GLN A 1 106 ? -7.764 -3.339 21.081 1.00 57.53 106 GLN A N 1
ATOM 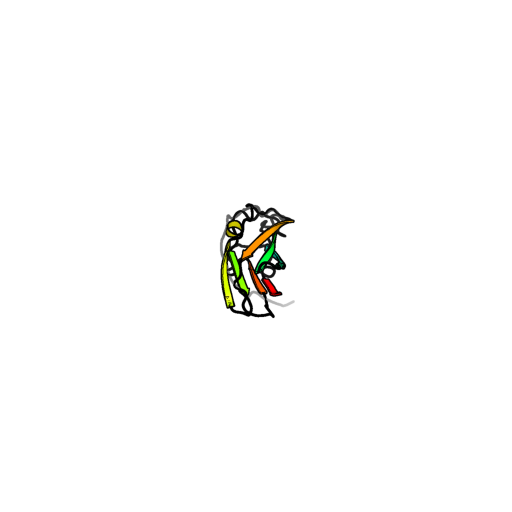770 C CA . GLN A 1 106 ? -6.636 -3.979 20.393 1.00 57.53 106 GLN A CA 1
ATOM 771 C C . GLN A 1 106 ? -7.028 -4.135 18.931 1.00 57.53 106 GLN A C 1
ATOM 773 O O . GLN A 1 106 ? -8.163 -4.525 18.680 1.00 57.53 106 GLN A O 1
ATOM 778 N N . ARG A 1 107 ? -6.128 -3.758 18.017 1.00 72.75 107 ARG A N 1
ATOM 779 C CA . ARG A 1 107 ? -6.377 -3.697 16.573 1.00 72.75 107 ARG A CA 1
ATOM 780 C C . ARG A 1 107 ? -5.149 -4.205 15.838 1.00 72.75 107 ARG A C 1
ATOM 782 O O . ARG A 1 107 ? -4.157 -3.485 15.780 1.00 72.75 107 ARG A O 1
ATOM 789 N N . ARG A 1 108 ? -5.210 -5.423 15.305 1.00 82.88 108 ARG A N 1
ATOM 790 C CA . ARG A 1 108 ? -4.199 -5.934 14.370 1.00 82.88 108 ARG A CA 1
ATOM 791 C C . ARG A 1 108 ? -4.483 -5.352 12.997 1.00 82.88 108 ARG A C 1
ATOM 793 O O . ARG A 1 108 ? -5.559 -5.612 12.462 1.00 82.88 108 ARG A O 1
ATOM 800 N N . VAL A 1 109 ? -3.561 -4.584 12.430 1.00 85.38 109 VAL A N 1
ATOM 801 C CA . VAL A 1 109 ? -3.748 -3.966 11.110 1.00 85.38 109 VAL A CA 1
ATOM 802 C C . VAL A 1 109 ? -2.905 -4.715 10.091 1.00 85.38 109 VAL A C 1
ATOM 804 O O . VAL A 1 109 ? -1.685 -4.737 10.206 1.00 85.38 109 VAL A O 1
ATOM 807 N N . LEU A 1 110 ? -3.550 -5.320 9.096 1.00 88.31 110 LEU A N 1
ATOM 808 C CA . LEU A 1 110 ? -2.893 -5.958 7.958 1.00 88.31 110 LEU A CA 1
ATOM 809 C C . LEU A 1 110 ? -3.160 -5.126 6.705 1.00 88.31 110 LEU A C 1
ATOM 811 O O . LEU A 1 110 ? -4.311 -4.826 6.383 1.00 88.31 110 LEU A O 1
ATOM 815 N N . VAL A 1 111 ? -2.093 -4.775 5.998 1.00 89.81 111 VAL A N 1
ATOM 816 C CA . VAL A 1 111 ? -2.135 -4.017 4.745 1.00 89.81 111 VAL A CA 1
ATOM 817 C C . VAL A 1 111 ? -1.465 -4.843 3.666 1.00 89.81 111 VAL A C 1
ATOM 819 O O . VAL A 1 111 ? -0.387 -5.390 3.900 1.00 89.81 111 VAL A O 1
ATOM 822 N N . VAL A 1 112 ? -2.101 -4.916 2.500 1.00 90.94 112 VAL A N 1
ATOM 823 C CA . VAL A 1 112 ? -1.551 -5.559 1.304 1.00 90.94 112 VAL A CA 1
ATOM 824 C C . VAL A 1 112 ? -1.664 -4.588 0.135 1.00 90.94 112 VAL A C 1
ATOM 826 O O . VAL A 1 112 ? -2.774 -4.192 -0.217 1.00 90.94 112 VAL A O 1
ATOM 829 N N . VAL A 1 113 ? -0.532 -4.205 -0.451 1.00 89.75 113 VAL A N 1
ATOM 830 C CA . VAL A 1 113 ? -0.462 -3.478 -1.729 1.00 89.75 113 VAL A CA 1
ATOM 831 C C . VAL A 1 113 ? -0.518 -4.491 -2.875 1.00 89.75 113 VAL A C 1
ATOM 833 O O . VAL A 1 113 ? -0.038 -5.611 -2.741 1.00 89.75 113 VAL A O 1
ATOM 836 N N . ASP A 1 114 ? -1.174 -4.116 -3.967 1.00 90.00 114 ASP A N 1
ATOM 837 C CA . ASP A 1 114 ? -1.506 -4.968 -5.112 1.00 90.00 114 ASP A CA 1
ATOM 838 C C . ASP A 1 114 ? -1.924 -6.409 -4.729 1.00 90.00 114 ASP A C 1
ATOM 840 O O . ASP A 1 114 ? -1.287 -7.392 -5.114 1.00 90.00 114 ASP A O 1
ATOM 844 N N . PRO A 1 115 ? -3.012 -6.566 -3.947 1.00 88.62 115 PRO A N 1
ATOM 845 C CA . PRO A 1 115 ? -3.431 -7.854 -3.381 1.00 88.62 115 PRO A CA 1
ATOM 846 C C . PRO A 1 115 ? -3.790 -8.919 -4.428 1.00 88.62 115 PRO A C 1
ATOM 848 O O . PRO A 1 115 ? -3.894 -10.096 -4.085 1.00 88.62 115 PRO A O 1
ATOM 851 N N . ASP A 1 116 ? -4.001 -8.509 -5.679 1.00 88.88 116 ASP A N 1
ATOM 852 C CA . ASP A 1 116 ? -4.349 -9.378 -6.800 1.00 88.88 116 ASP A CA 1
ATOM 853 C C . ASP A 1 116 ? -3.152 -9.656 -7.740 1.00 88.88 116 ASP A C 1
ATOM 855 O O . ASP A 1 116 ? -3.344 -10.367 -8.727 1.00 88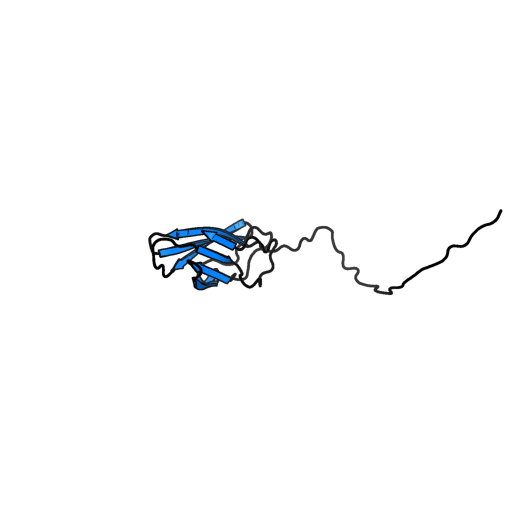.88 116 ASP A O 1
ATOM 859 N N . ASN A 1 117 ? -1.954 -9.118 -7.455 1.00 87.06 117 ASN A N 1
ATOM 860 C CA . ASN A 1 117 ? -0.728 -9.253 -8.262 1.00 87.06 117 ASN A CA 1
ATOM 861 C C . ASN A 1 117 ? -0.955 -8.908 -9.754 1.00 87.06 117 ASN A C 1
ATOM 863 O O . ASN A 1 117 ? -0.879 -9.750 -10.653 1.00 87.06 117 ASN A O 1
ATOM 867 N N . ARG A 1 118 ? -1.357 -7.660 -10.010 1.00 87.56 118 ARG A N 1
ATOM 868 C CA . ARG A 1 118 ? -1.664 -7.109 -11.341 1.00 87.56 118 ARG A CA 1
ATOM 869 C C . ARG A 1 118 ? -0.556 -6.205 -11.876 1.00 87.56 118 ARG A C 1
ATOM 871 O O . ARG A 1 118 ? -0.451 -6.030 -13.092 1.00 87.56 118 ARG A O 1
ATOM 878 N N . ILE A 1 119 ? 0.224 -5.602 -10.989 1.00 86.56 119 ILE A N 1
ATOM 879 C CA . ILE A 1 119 ? 1.447 -4.869 -11.284 1.00 86.56 119 ILE A CA 1
ATOM 880 C C . ILE A 1 119 ? 2.571 -5.899 -11.255 1.00 86.56 119 ILE A C 1
ATOM 882 O O . ILE A 1 119 ? 2.612 -6.761 -10.391 1.00 86.56 119 ILE A O 1
ATOM 886 N N . LYS A 1 120 ? 3.463 -5.840 -12.243 1.00 87.38 120 LYS A N 1
ATOM 887 C CA . LYS A 1 120 ? 4.650 -6.692 -12.261 1.00 87.38 120 LYS A CA 1
ATOM 888 C C . LYS A 1 120 ? 5.804 -5.937 -11.623 1.00 87.38 120 LYS A C 1
ATOM 890 O O . LYS A 1 120 ? 6.151 -4.857 -12.108 1.00 87.38 120 LYS A O 1
ATOM 895 N N . GLU A 1 121 ? 6.425 -6.537 -10.623 1.00 83.94 121 GLU A N 1
ATOM 896 C CA . GLU A 1 121 ? 7.385 -5.869 -9.750 1.00 83.94 121 GLU A CA 1
ATOM 897 C C . GLU A 1 121 ? 8.788 -6.493 -9.856 1.00 83.94 121 GLU A C 1
ATOM 899 O O . GLU A 1 121 ? 8.985 -7.545 -10.476 1.00 83.94 121 GLU A O 1
ATOM 904 N N . GLU A 1 122 ? 9.801 -5.831 -9.291 1.00 84.25 122 GLU A N 1
ATOM 905 C CA . GLU A 1 122 ? 11.115 -6.455 -9.084 1.00 84.25 122 GLU A CA 1
ATOM 906 C C . GLU A 1 122 ? 11.044 -7.518 -7.977 1.00 84.25 122 GLU A C 1
ATOM 908 O O . GLU A 1 122 ? 11.701 -8.558 -8.102 1.00 84.25 122 GLU A O 1
ATOM 913 N N . ASN A 1 123 ? 10.235 -7.301 -6.928 1.00 76.94 123 ASN A N 1
ATOM 914 C CA . ASN A 1 123 ? 10.068 -8.254 -5.838 1.00 76.94 123 ASN A CA 1
ATOM 915 C C . ASN A 1 123 ? 8.659 -8.283 -5.200 1.00 76.94 123 ASN A C 1
ATOM 917 O O . ASN A 1 123 ? 8.378 -7.658 -4.180 1.00 76.94 123 ASN A O 1
ATOM 921 N N . GLU A 1 124 ? 7.839 -9.196 -5.717 1.00 76.00 124 GLU A N 1
ATOM 922 C CA . GLU A 1 124 ? 6.451 -9.504 -5.326 1.00 76.00 124 GLU A CA 1
ATOM 923 C C . GLU A 1 124 ? 6.199 -9.868 -3.834 1.00 76.00 124 GLU A C 1
ATOM 925 O O . GLU A 1 124 ? 5.058 -10.145 -3.459 1.00 76.00 124 GLU A O 1
ATOM 930 N N . VAL A 1 125 ? 7.224 -9.973 -2.967 1.00 72.19 125 VAL A N 1
ATOM 931 C CA . VAL A 1 125 ? 7.052 -10.434 -1.566 1.00 72.19 125 VAL A CA 1
ATOM 932 C C . VAL A 1 125 ? 7.041 -9.331 -0.500 1.00 72.19 125 VAL A C 1
ATOM 934 O O . VAL A 1 125 ? 6.842 -9.642 0.676 1.00 72.19 125 VAL A O 1
ATOM 937 N N . HIS A 1 126 ? 7.245 -8.061 -0.859 1.00 67.56 126 HIS A N 1
ATOM 938 C CA . HIS A 1 126 ? 7.347 -6.952 0.110 1.00 67.56 126 HIS A CA 1
ATOM 939 C C . HIS A 1 126 ? 6.055 -6.141 0.304 1.00 67.56 126 HIS A C 1
ATOM 941 O O . HIS A 1 126 ? 6.003 -5.202 1.104 1.00 67.56 126 HIS A O 1
ATOM 947 N N . ASN A 1 127 ? 4.979 -6.553 -0.357 1.00 73.56 127 ASN A N 1
ATOM 948 C CA . ASN A 1 127 ? 3.736 -5.796 -0.445 1.00 73.56 127 ASN A CA 1
ATOM 949 C C . ASN A 1 127 ? 2.864 -5.866 0.830 1.00 73.56 127 ASN A C 1
ATOM 951 O O . ASN A 1 127 ? 1.786 -5.272 0.868 1.00 73.56 127 ASN A O 1
ATOM 955 N N . VAL A 1 128 ? 3.288 -6.603 1.866 1.00 74.88 128 VAL A N 1
ATOM 956 C CA . VAL A 1 128 ? 2.479 -6.945 3.050 1.00 74.88 128 VAL A CA 1
ATOM 957 C C . VAL A 1 128 ? 3.089 -6.392 4.340 1.00 74.88 128 VAL A C 1
ATOM 959 O O . VAL A 1 128 ? 4.252 -6.652 4.641 1.00 74.88 128 VAL A O 1
ATOM 962 N N . PHE A 1 129 ? 2.279 -5.724 5.168 1.00 80.25 129 PHE A N 1
ATOM 963 C CA . PHE A 1 129 ? 2.670 -5.272 6.512 1.00 80.25 129 PHE A CA 1
ATOM 964 C C . PHE A 1 129 ? 1.612 -5.622 7.558 1.00 80.25 129 PHE A C 1
ATOM 966 O O . PHE A 1 129 ? 0.419 -5.436 7.319 1.00 80.25 129 PHE A O 1
ATOM 973 N N . ALA A 1 130 ? 2.053 -6.071 8.737 1.00 69.25 130 ALA A N 1
ATOM 974 C CA . ALA A 1 130 ? 1.199 -6.364 9.887 1.00 69.25 130 ALA A CA 1
ATOM 975 C C . ALA A 1 130 ? 1.656 -5.577 11.132 1.00 69.25 130 ALA A C 1
ATOM 977 O O . ALA A 1 130 ? 2.828 -5.656 11.507 1.00 69.25 130 ALA A O 1
ATOM 978 N N . ALA A 1 131 ? 0.726 -4.851 11.762 1.00 63.47 131 ALA A N 1
ATOM 979 C CA . ALA A 1 131 ? 0.905 -4.047 12.982 1.00 63.47 131 ALA A CA 1
ATOM 980 C C . ALA A 1 131 ? 0.042 -4.570 14.143 1.00 63.47 131 ALA A C 1
ATOM 982 O O . ALA A 1 131 ? -1.126 -4.934 13.868 1.00 63.47 131 ALA A O 1
#

Foldseek 3Di:
DDDDDDDDDDDDDDDDPDPPPPPDPPDDPWFWAKAFPDWDADPVQKIKTKIAGQTRAWAQDFWKKWKDKPNHTQDIDTLVNQPFDPTRGHGHIRIGMDHGDDDDDDIKMKMFTNPVCPGDGPDPPRRIDID

Radius of gyration: 24.87 Å; Cα contacts (8 Å, |Δi|>4): 249; chains: 1; bounding box: 60×66×60 Å

Solvent-accessible surface area (backbone atoms only — not comparable to full-atom values): 8105 Å² total; per-residue (Å²): 137,86,86,80,90,82,85,88,87,80,88,91,80,79,91,81,82,88,78,87,70,83,76,64,94,77,78,71,80,66,24,26,19,53,28,49,77,43,77,44,78,51,98,88,45,30,42,39,39,31,41,31,22,73,22,76,23,58,37,79,66,72,48,42,34,38,37,26,50,71,82,42,78,75,52,75,46,36,44,49,81,38,64,34,74,78,56,42,40,53,74,37,69,42,72,31,58,48,83,52,91,79,79,82,92,76,70,45,39,39,39,27,47,42,78,80,68,80,74,76,52,72,50,88,82,42,25,59,40,79,82

pLDDT: mean 76.16, std 19.37, range [32.09, 94.31]

Mean predicted aligned error: 12.39 Å

Nearest PDB structures (foldseek):
  1yq2-assembly1_F  TM=6.732E-01  e=5.004E-03  Arthrobacter sp. C2-2
  7ok6-assembly2_AAA  TM=4.894E-01  e=4.149E-02  Homo sapiens
  5uea-assembly2_D  TM=5.067E-01  e=1.700E-01  Saccharomyces cerevisiae S288C
  4mjj-assembly1_A  TM=3.579E-01  e=7.352E-01  Homo sapiens
  3fpk-assembly1_B  TM=3.579E-01  e=1.751E+00  Salmonella enterica subsp. enterica serovar Typhimurium str. LT2

Sequence (131 aa):
MFGLLAMSEALSAQDDVDVLVSRSPGQLSALPDLAVQQVRLDPEGFVVLQVTNGGTAALDVSAEISLLVDGYDQGRFTLSDLGAEAPLQPGQVAEVKTRVLLTGQQRRVLVVVDPDNRIKEENEVHNVFAA

Secondary structure (DSSP, 8-state):
------------------------TT-------EEEEEEEE-TTSEEEEEEEE-SSS-B-S--EEEEEETTEEEEEEETTTTT--S-B-TT-EEEEEEE----SS---EEEEESTT--S--S-TTSSEEE-